Protein AF-A5Y5B3-F1 (afdb_monomer_lite)

Radius of gyration: 20.01 Å; chains: 1; bounding box: 49×24×60 Å

Sequence (67 aa):
RISKDPQSVAARHRRERISDRIRVLQRLVPGGTKMDTASMLDEAIHYVKFLKLQLQVCDTCNLVPVD

InterPro domains:
  IPR011598 Myc-type, basic helix-loop-helix (bHLH) domain [PF23173] (13-62)
  IPR011598 Myc-type, basic helix-loop-helix (bHLH) domain [PS50888] (2-51)
  IPR011598 Myc-type, basic helix-loop-helix (bHLH) domain [SM00353] (8-57)
  IPR036638 Helix-loop-helix DNA-binding domain superfamily [G3DSA:4.10.280.10] (2-63)
  IPR036638 Helix-loop-helix DNA-binding domain superfamily [SSF47459] (6-60)
  IPR045843 Transcription factor IND-like [PTHR45914] (1-60)

Organism: Physcomitrium patens (NCBI:txid3218)

Foldseek 3Di:
DQDPPPVSVVVVVVVVVVVVVLVVLLVVFVNSVVDDPVVSVVSSVVVVVVVVVVVVVVVVVVPPPPD

Structure (mmCIF, N/CA/C/O backbone):
data_AF-A5Y5B3-F1
#
_entry.id   AF-A5Y5B3-F1
#
loop_
_atom_site.group_PDB
_atom_site.id
_atom_site.type_symbol
_atom_site.label_atom_id
_atom_site.label_alt_id
_atom_site.label_comp_id
_atom_site.label_asym_id
_atom_site.label_entity_id
_atom_site.label_seq_id
_atom_site.pdbx_PDB_ins_code
_atom_site.Cartn_x
_atom_site.Cartn_y
_atom_site.Cartn_z
_atom_site.occupancy
_atom_site.B_iso_or_equiv
_atom_site.auth_seq_id
_atom_site.auth_comp_id
_atom_site.auth_asym_id
_atom_site.auth_atom_id
_atom_site.pdbx_PDB_model_num
ATOM 1 N N . ARG A 1 1 ? 12.676 0.985 -27.096 1.00 81.62 1 ARG A N 1
ATOM 2 C CA . ARG A 1 1 ? 12.648 -0.500 -27.212 1.00 81.62 1 ARG A CA 1
ATOM 3 C C . ARG A 1 1 ? 12.600 -1.084 -25.803 1.00 81.62 1 ARG A C 1
ATOM 5 O O . ARG A 1 1 ? 13.363 -0.617 -24.971 1.00 81.62 1 ARG A O 1
ATOM 12 N N . ILE A 1 2 ? 11.715 -2.044 -25.516 1.00 85.06 2 ILE A N 1
ATOM 13 C CA . ILE A 1 2 ? 11.684 -2.730 -24.210 1.00 85.06 2 ILE A CA 1
ATOM 14 C C . ILE A 1 2 ? 12.824 -3.756 -24.170 1.00 85.06 2 ILE A C 1
ATOM 16 O O . ILE A 1 2 ? 12.971 -4.534 -25.112 1.00 85.06 2 ILE A O 1
ATOM 20 N N . SER A 1 3 ? 13.624 -3.751 -23.099 1.00 90.44 3 SER A N 1
ATOM 21 C CA . SER A 1 3 ? 14.687 -4.742 -22.896 1.00 90.44 3 SER A CA 1
ATOM 22 C C . SER A 1 3 ? 14.104 -6.157 -22.764 1.00 90.44 3 SER A C 1
ATOM 24 O O . SER A 1 3 ? 13.134 -6.370 -22.025 1.00 90.44 3 SER A O 1
ATOM 26 N N . LYS A 1 4 ? 14.701 -7.108 -23.492 1.00 94.88 4 LYS A N 1
ATOM 27 C CA . LYS A 1 4 ? 14.391 -8.550 -23.444 1.00 94.88 4 LYS A CA 1
ATOM 28 C C . LYS A 1 4 ? 15.416 -9.351 -22.638 1.00 94.88 4 LYS A C 1
ATOM 30 O O . LYS A 1 4 ? 15.298 -10.568 -22.562 1.00 94.88 4 LYS A O 1
ATOM 35 N N . ASP A 1 5 ? 16.412 -8.681 -22.069 1.00 97.44 5 ASP A N 1
ATOM 36 C CA . ASP A 1 5 ? 17.370 -9.320 -21.176 1.00 97.44 5 ASP A CA 1
ATOM 37 C C . ASP A 1 5 ? 16.626 -9.997 -19.993 1.00 97.44 5 ASP A C 1
ATOM 39 O O . ASP A 1 5 ? 15.708 -9.381 -19.429 1.00 97.44 5 ASP A O 1
ATOM 43 N N . PRO A 1 6 ? 16.973 -11.246 -19.618 1.00 97.31 6 PRO A N 1
ATOM 44 C CA . PRO A 1 6 ? 16.268 -11.994 -18.576 1.00 97.31 6 PRO A CA 1
ATOM 45 C C . PRO A 1 6 ? 16.136 -11.249 -17.242 1.00 97.31 6 PRO A C 1
ATOM 47 O O . PRO A 1 6 ? 15.068 -11.290 -16.623 1.00 97.31 6 PRO A O 1
ATOM 50 N N . GLN A 1 7 ? 17.173 -10.519 -16.814 1.00 97.12 7 GLN A N 1
ATOM 51 C CA . GLN A 1 7 ? 17.143 -9.750 -15.566 1.00 97.12 7 GLN A CA 1
ATOM 52 C C . GLN A 1 7 ? 16.129 -8.601 -15.654 1.00 97.12 7 GLN A C 1
ATOM 54 O O . GLN A 1 7 ? 15.333 -8.384 -14.734 1.00 97.12 7 GLN A O 1
ATOM 59 N N . SER A 1 8 ? 16.108 -7.896 -16.784 1.00 97.50 8 SER A N 1
ATOM 60 C CA . SER A 1 8 ? 15.161 -6.814 -17.061 1.00 97.50 8 SER A CA 1
ATOM 61 C C . SER A 1 8 ? 13.707 -7.306 -17.075 1.00 97.50 8 SER A C 1
ATOM 63 O O . SER A 1 8 ? 12.817 -6.637 -16.535 1.00 97.50 8 SER A O 1
ATOM 65 N N . VAL A 1 9 ? 13.460 -8.482 -17.666 1.00 97.81 9 VAL A N 1
ATOM 66 C CA . VAL A 1 9 ? 12.136 -9.130 -17.693 1.00 97.81 9 VAL A CA 1
ATOM 67 C C . VAL A 1 9 ? 11.700 -9.534 -16.283 1.00 97.81 9 VAL A C 1
ATOM 69 O O . VAL A 1 9 ? 10.599 -9.177 -15.861 1.00 97.81 9 VAL A O 1
ATOM 72 N N . ALA A 1 10 ? 12.574 -10.195 -15.518 1.00 97.62 10 ALA A N 1
ATOM 73 C CA . ALA A 1 10 ? 12.281 -10.604 -14.145 1.00 97.62 10 ALA A CA 1
ATOM 74 C C . ALA A 1 10 ? 11.972 -9.400 -13.236 1.00 97.62 10 ALA A C 1
ATOM 76 O O . ALA A 1 10 ? 11.005 -9.420 -12.469 1.00 97.62 10 ALA A O 1
ATOM 77 N N . ALA A 1 11 ? 12.746 -8.316 -13.351 1.00 97.94 11 ALA A N 1
ATOM 78 C CA . ALA A 1 11 ? 12.500 -7.081 -12.609 1.00 97.94 11 ALA A CA 1
ATOM 79 C C . ALA A 1 11 ? 11.144 -6.446 -12.963 1.00 97.94 11 ALA A C 1
ATOM 81 O O . ALA A 1 11 ? 10.449 -5.946 -12.075 1.00 97.94 11 ALA A O 1
ATOM 82 N N . ARG A 1 12 ? 10.739 -6.487 -14.241 1.00 97.38 12 ARG A N 1
ATOM 83 C CA . ARG A 1 12 ? 9.426 -5.998 -14.683 1.00 97.38 12 ARG A CA 1
ATOM 84 C C . ARG A 1 12 ? 8.285 -6.822 -14.082 1.00 97.38 12 ARG A C 1
ATOM 86 O O . ARG A 1 12 ? 7.427 -6.224 -13.441 1.00 97.38 12 ARG A O 1
ATOM 93 N N . HIS A 1 13 ? 8.339 -8.153 -14.168 1.00 97.81 13 HIS A N 1
ATOM 94 C CA . HIS A 1 13 ? 7.314 -9.016 -13.563 1.00 97.81 13 HIS A CA 1
ATOM 95 C C . HIS A 1 13 ? 7.204 -8.809 -12.045 1.00 97.81 13 HIS A C 1
ATOM 97 O O . HIS A 1 13 ? 6.111 -8.818 -11.483 1.00 97.81 13 HIS A O 1
ATOM 103 N N . ARG A 1 14 ? 8.329 -8.584 -11.348 1.00 98.31 14 ARG A N 1
ATOM 104 C CA . ARG A 1 14 ? 8.300 -8.243 -9.916 1.00 98.31 14 ARG A CA 1
ATOM 105 C C . ARG A 1 14 ? 7.561 -6.932 -9.654 1.00 98.31 14 ARG A C 1
ATOM 107 O O . ARG A 1 14 ? 6.741 -6.892 -8.741 1.00 98.31 14 ARG A O 1
ATOM 114 N N . ARG A 1 15 ? 7.841 -5.882 -10.433 1.00 98.00 15 ARG A N 1
ATOM 115 C CA . ARG A 1 15 ? 7.163 -4.583 -10.300 1.00 98.00 15 ARG A CA 1
ATOM 116 C C . ARG A 1 15 ? 5.672 -4.687 -10.594 1.00 98.00 15 ARG A C 1
ATOM 118 O O . ARG A 1 15 ? 4.896 -4.178 -9.800 1.00 98.00 15 ARG A O 1
ATOM 125 N N . GLU A 1 16 ? 5.283 -5.396 -11.651 1.00 98.25 16 GLU A N 1
ATOM 126 C CA . GLU A 1 16 ? 3.871 -5.634 -11.995 1.00 98.25 16 GLU A CA 1
ATOM 127 C C . GLU A 1 16 ? 3.126 -6.300 -10.831 1.00 98.25 16 GLU A C 1
ATOM 129 O O . GLU A 1 16 ? 2.141 -5.756 -10.338 1.00 98.25 16 GLU A O 1
ATOM 134 N N . ARG A 1 17 ? 3.681 -7.386 -10.272 1.00 98.19 17 ARG A N 1
ATOM 135 C CA . ARG A 1 17 ? 3.100 -8.060 -9.097 1.00 98.19 17 ARG A CA 1
ATOM 136 C C . ARG A 1 17 ? 2.968 -7.145 -7.877 1.00 98.19 17 ARG A C 1
ATOM 138 O O . ARG A 1 17 ? 2.021 -7.292 -7.107 1.00 98.19 17 ARG A O 1
ATOM 145 N N . ILE A 1 18 ? 3.928 -6.244 -7.656 1.00 97.69 18 ILE A N 1
ATOM 146 C CA . ILE A 1 18 ? 3.860 -5.263 -6.563 1.00 97.69 18 ILE A CA 1
ATOM 147 C C . ILE A 1 18 ? 2.753 -4.246 -6.848 1.00 97.69 18 ILE A C 1
ATOM 149 O O . ILE A 1 18 ? 1.914 -4.015 -5.982 1.00 97.69 18 ILE A O 1
ATOM 153 N N . SER A 1 19 ? 2.708 -3.681 -8.054 1.00 97.06 19 SER A N 1
ATOM 154 C CA . SER A 1 19 ? 1.685 -2.715 -8.461 1.00 97.06 19 SER A CA 1
ATOM 155 C C . SER A 1 19 ? 0.269 -3.284 -8.354 1.00 97.06 19 SER A C 1
ATOM 157 O O . SER A 1 19 ? -0.627 -2.578 -7.893 1.00 97.06 19 SER A O 1
ATOM 159 N N . ASP A 1 20 ? 0.069 -4.556 -8.698 1.00 98.12 20 ASP A N 1
ATOM 160 C CA . ASP A 1 20 ? -1.230 -5.221 -8.551 1.00 98.12 20 ASP A CA 1
ATOM 161 C C . ASP A 1 20 ? -1.652 -5.323 -7.083 1.00 98.12 20 ASP A C 1
ATOM 163 O O . ASP A 1 20 ? -2.781 -4.980 -6.729 1.00 98.12 20 ASP A O 1
ATOM 167 N N . ARG A 1 21 ? -0.726 -5.713 -6.198 1.00 97.25 21 ARG A N 1
ATOM 168 C CA . ARG A 1 21 ? -0.983 -5.779 -4.749 1.00 97.25 21 ARG A CA 1
ATOM 169 C C . ARG A 1 21 ? -1.293 -4.408 -4.157 1.00 97.25 21 ARG A C 1
ATOM 171 O O . ARG A 1 21 ? -2.222 -4.292 -3.363 1.00 97.25 21 ARG A O 1
ATOM 178 N N . ILE A 1 22 ? -0.560 -3.375 -4.571 1.00 96.56 22 ILE A N 1
ATOM 179 C CA . ILE A 1 22 ? -0.817 -1.988 -4.163 1.00 96.56 22 ILE A CA 1
ATOM 180 C C . ILE A 1 22 ? -2.212 -1.542 -4.616 1.00 96.56 22 ILE A C 1
ATOM 182 O O . ILE A 1 22 ? -2.952 -0.978 -3.818 1.00 96.56 22 ILE A O 1
ATOM 186 N N . ARG A 1 23 ? -2.622 -1.859 -5.849 1.00 96.50 23 ARG A N 1
ATOM 187 C CA . ARG A 1 23 ? -3.954 -1.507 -6.369 1.00 96.50 23 ARG A CA 1
ATOM 188 C C . ARG A 1 23 ? -5.091 -2.190 -5.608 1.00 96.50 23 ARG A C 1
ATOM 190 O O . ARG A 1 23 ? -6.148 -1.591 -5.425 1.00 96.50 23 ARG A O 1
ATOM 197 N N . VAL A 1 24 ? -4.890 -3.436 -5.175 1.00 97.50 24 VAL A N 1
ATOM 198 C CA . VAL A 1 24 ? -5.842 -4.121 -4.288 1.00 97.50 24 VAL A CA 1
ATOM 199 C C . VAL A 1 24 ? -5.897 -3.411 -2.938 1.00 97.50 24 VAL A C 1
ATOM 201 O O . VAL A 1 24 ? -6.984 -3.071 -2.480 1.00 97.50 24 VAL A O 1
ATOM 204 N N . LEU A 1 25 ? -4.739 -3.121 -2.340 1.00 97.38 25 LEU A N 1
ATOM 205 C CA . LEU A 1 25 ? -4.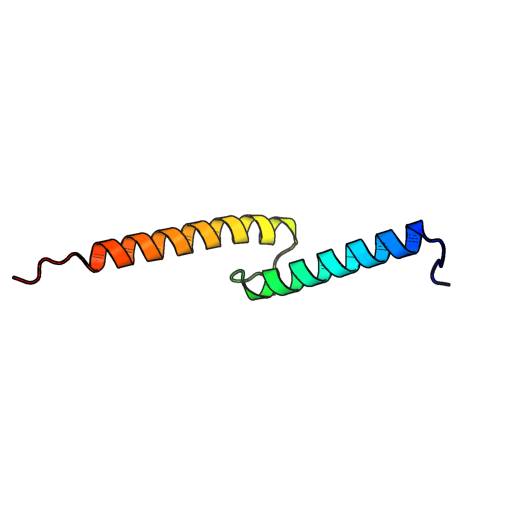659 -2.452 -1.044 1.00 97.38 25 LEU A CA 1
ATOM 206 C C . LEU A 1 25 ? -5.352 -1.077 -1.053 1.00 97.38 25 LEU A C 1
ATOM 208 O O . LEU A 1 25 ? -6.123 -0.790 -0.144 1.00 97.38 25 LEU A O 1
ATOM 212 N N . GLN A 1 26 ? -5.188 -0.287 -2.120 1.00 97.00 26 GLN A N 1
ATOM 213 C CA . GLN A 1 26 ? -5.852 1.015 -2.299 1.00 97.00 26 GLN A CA 1
ATOM 214 C C . GLN A 1 26 ? -7.381 0.958 -2.187 1.00 97.00 26 GLN A C 1
ATOM 216 O O . GLN A 1 26 ? -7.999 1.955 -1.825 1.00 97.00 26 GLN A O 1
ATOM 221 N N . ARG A 1 27 ? -7.996 -0.181 -2.535 1.00 96.94 27 ARG A N 1
ATOM 222 C CA . ARG A 1 27 ? -9.454 -0.380 -2.468 1.00 96.94 27 ARG A CA 1
ATOM 223 C C . ARG A 1 27 ? -9.924 -0.869 -1.102 1.00 96.94 27 ARG A C 1
ATOM 225 O O . ARG A 1 27 ? -11.100 -0.728 -0.795 1.00 96.94 27 ARG A O 1
ATOM 232 N N . LEU A 1 28 ? -9.030 -1.480 -0.328 1.00 97.56 28 LEU A N 1
ATOM 233 C CA . LEU A 1 28 ? -9.332 -2.034 0.991 1.00 97.56 28 LEU A CA 1
ATOM 234 C C . LEU A 1 28 ? -9.102 -1.014 2.107 1.00 97.56 28 LEU A C 1
ATOM 236 O O . LEU A 1 28 ? -9.804 -1.045 3.110 1.00 97.56 28 LEU A O 1
ATOM 240 N N . VAL A 1 29 ? -8.120 -0.127 1.942 1.00 97.50 29 VAL A N 1
ATOM 241 C CA . VAL A 1 29 ? -7.789 0.904 2.929 1.00 97.50 29 VAL A CA 1
ATOM 242 C C . VAL A 1 29 ? -8.728 2.106 2.764 1.00 97.50 29 VAL A C 1
ATOM 244 O O . VAL A 1 29 ? -8.837 2.635 1.651 1.00 97.50 29 VAL A O 1
ATOM 247 N N . PRO A 1 30 ? -9.382 2.588 3.838 1.00 96.94 30 PRO A N 1
ATOM 248 C CA . PRO A 1 30 ? -10.193 3.802 3.794 1.00 96.94 30 PRO A CA 1
ATOM 249 C C . PRO A 1 30 ? -9.392 4.997 3.258 1.00 96.94 30 PRO A C 1
ATOM 251 O O . PRO A 1 30 ? -8.336 5.340 3.774 1.00 96.94 30 PRO A O 1
ATOM 254 N N . GLY A 1 31 ? -9.872 5.624 2.180 1.00 95.88 31 GLY A N 1
ATOM 255 C CA . GLY A 1 31 ? -9.171 6.747 1.540 1.00 95.88 31 GLY A CA 1
ATOM 256 C C . GLY A 1 31 ? -7.915 6.374 0.736 1.00 95.88 31 GLY A C 1
ATOM 257 O O . GLY A 1 31 ? -7.274 7.269 0.182 1.00 95.88 31 GLY A O 1
ATOM 258 N N . GLY A 1 32 ? -7.592 5.082 0.594 1.00 96.12 32 GLY A N 1
ATOM 259 C CA . GLY A 1 32 ? -6.335 4.598 0.012 1.00 96.12 32 GLY A CA 1
ATOM 260 C C . GLY A 1 32 ? -6.042 5.072 -1.416 1.00 96.12 32 GLY A C 1
ATOM 261 O O . GLY A 1 32 ? -4.884 5.258 -1.779 1.00 96.12 32 GLY A O 1
ATOM 262 N N . THR A 1 33 ? -7.059 5.362 -2.234 1.00 95.62 33 THR A N 1
ATOM 263 C CA . THR A 1 33 ? -6.866 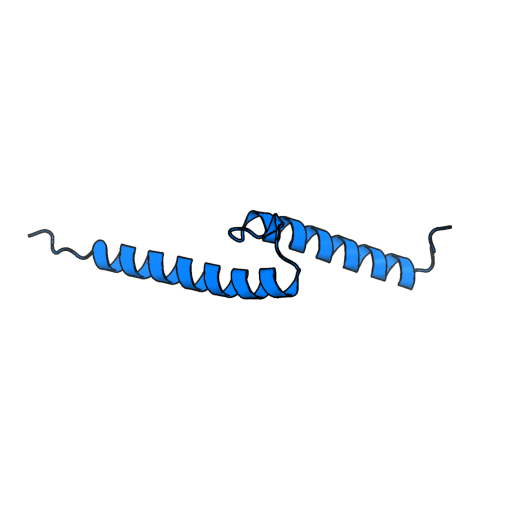5.886 -3.603 1.00 95.62 33 THR A CA 1
ATOM 264 C C . THR A 1 33 ? -6.265 7.294 -3.657 1.00 95.62 33 THR A C 1
ATOM 266 O O . THR A 1 33 ? -5.830 7.716 -4.726 1.00 95.62 33 THR A O 1
ATOM 269 N N . LYS A 1 34 ? -6.284 8.039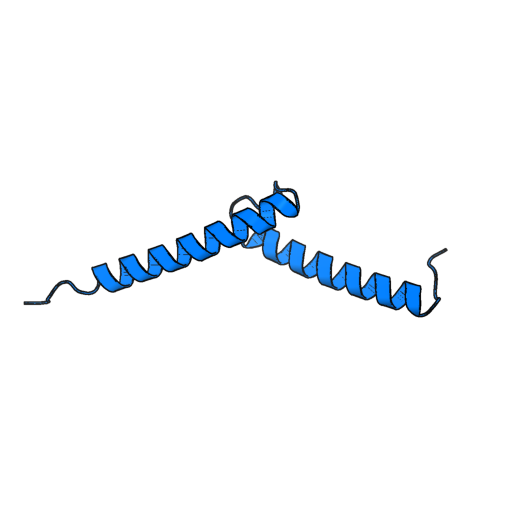 -2.544 1.00 96.12 34 LYS A N 1
ATOM 270 C CA . LYS A 1 34 ? -5.755 9.411 -2.439 1.00 96.12 34 LYS A CA 1
ATOM 271 C C . LYS A 1 34 ? -4.418 9.476 -1.690 1.00 96.12 34 LYS A C 1
ATOM 273 O O . LYS A 1 34 ? -3.896 10.568 -1.495 1.00 96.12 34 LYS A O 1
ATOM 278 N N . MET A 1 35 ? -3.890 8.333 -1.256 1.00 96.75 35 MET A N 1
ATOM 279 C CA . MET A 1 35 ? -2.674 8.240 -0.452 1.00 96.75 35 MET A CA 1
ATOM 280 C C . MET A 1 35 ? -1.475 7.849 -1.316 1.00 96.75 35 MET A C 1
ATOM 282 O O . MET A 1 35 ? -1.596 7.075 -2.271 1.00 96.75 35 MET A O 1
ATOM 286 N N . ASP A 1 36 ? -0.296 8.354 -0.957 1.00 96.81 36 ASP A N 1
ATOM 287 C CA . ASP A 1 36 ? 0.955 7.779 -1.438 1.00 96.81 36 ASP A CA 1
ATOM 288 C C . ASP A 1 36 ? 1.192 6.392 -0.803 1.00 96.81 36 ASP A C 1
ATOM 290 O O . ASP A 1 36 ? 0.469 5.950 0.092 1.00 96.81 36 ASP A O 1
ATOM 294 N N . THR A 1 37 ? 2.213 5.673 -1.276 1.00 95.88 37 THR A N 1
ATOM 295 C CA . THR A 1 37 ? 2.440 4.284 -0.841 1.00 95.88 37 THR A CA 1
ATOM 296 C C . THR A 1 37 ? 2.807 4.181 0.638 1.00 95.88 37 THR A C 1
ATOM 298 O O . THR A 1 37 ? 2.369 3.236 1.286 1.00 95.88 37 THR A O 1
ATOM 301 N N . ALA A 1 38 ? 3.593 5.115 1.180 1.00 97.12 38 ALA A N 1
ATOM 302 C CA . ALA A 1 38 ? 4.016 5.045 2.575 1.00 97.12 38 ALA A CA 1
ATOM 303 C C . ALA A 1 38 ? 2.826 5.306 3.503 1.00 97.12 38 ALA A C 1
ATOM 305 O O . ALA A 1 38 ? 2.544 4.483 4.374 1.00 97.12 38 ALA A O 1
ATOM 306 N N . SER A 1 39 ? 2.072 6.376 3.233 1.00 97.81 39 SER A N 1
ATOM 307 C CA . SER A 1 39 ? 0.861 6.711 3.993 1.00 97.81 39 SER A CA 1
ATOM 308 C C . SER A 1 39 ? -0.185 5.595 3.929 1.00 97.81 39 SER A C 1
ATOM 310 O O . SER A 1 39 ? -0.771 5.237 4.944 1.00 97.81 39 SER A O 1
ATOM 312 N N . MET A 1 40 ? -0.383 4.974 2.759 1.00 97.62 40 MET A N 1
ATOM 313 C CA . MET A 1 40 ? -1.330 3.863 2.609 1.00 97.62 40 MET A CA 1
ATOM 314 C C . MET A 1 40 ? -0.915 2.619 3.409 1.00 97.62 40 MET A C 1
ATOM 316 O O . MET A 1 40 ? -1.775 1.907 3.925 1.00 97.62 40 MET A O 1
ATOM 320 N N . LEU A 1 41 ? 0.386 2.321 3.489 1.00 97.88 41 LEU A N 1
ATOM 321 C CA . LEU A 1 41 ? 0.878 1.184 4.271 1.00 97.88 41 LEU A CA 1
ATOM 322 C C . LEU A 1 41 ? 0.711 1.422 5.776 1.00 97.88 41 LEU A C 1
ATOM 324 O O . LEU A 1 41 ? 0.342 0.487 6.485 1.00 97.88 41 LEU A O 1
ATOM 328 N N . ASP A 1 42 ? 0.937 2.648 6.246 1.00 97.94 42 ASP A N 1
ATOM 329 C CA . ASP A 1 42 ? 0.703 3.020 7.644 1.00 97.94 42 ASP A CA 1
ATOM 330 C C . ASP A 1 42 ? -0.792 2.958 7.998 1.00 97.94 42 ASP A C 1
ATOM 332 O O . ASP A 1 42 ? -1.194 2.289 8.954 1.00 97.94 42 ASP A O 1
ATOM 336 N N . GLU A 1 43 ? -1.646 3.526 7.144 1.00 98.06 43 GLU A N 1
ATOM 337 C CA . G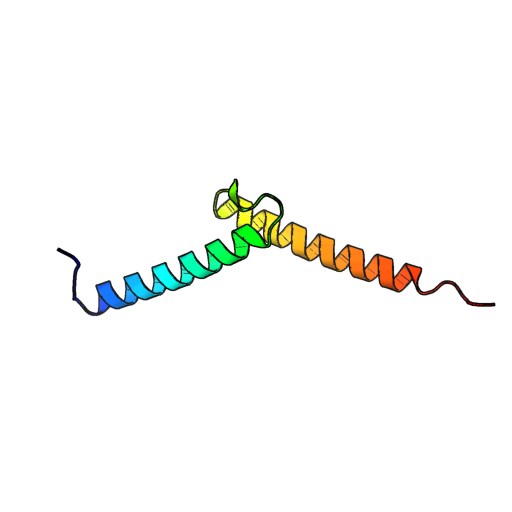LU A 1 43 ? -3.098 3.475 7.326 1.00 98.06 43 GLU A CA 1
ATOM 338 C C . GLU A 1 43 ? -3.637 2.038 7.277 1.00 98.06 43 GLU A C 1
ATOM 340 O O . GLU A 1 43 ? -4.528 1.678 8.043 1.00 98.06 43 GLU A O 1
ATOM 345 N N . ALA A 1 44 ? -3.067 1.161 6.444 1.00 98.06 44 ALA A N 1
ATOM 346 C CA . ALA A 1 44 ? -3.441 -0.253 6.427 1.00 98.06 44 ALA A CA 1
ATOM 347 C C . ALA A 1 44 ? -3.197 -0.935 7.785 1.00 98.06 44 ALA A C 1
ATOM 349 O O . ALA A 1 44 ? -4.009 -1.756 8.222 1.00 98.06 44 ALA A O 1
ATOM 350 N N . ILE A 1 45 ? -2.103 -0.588 8.472 1.00 98.00 45 ILE A N 1
ATOM 351 C CA . ILE A 1 45 ? -1.804 -1.106 9.813 1.00 98.00 45 ILE A CA 1
ATOM 352 C C . ILE A 1 45 ? -2.852 -0.605 10.810 1.00 98.00 45 ILE A C 1
ATOM 354 O O . ILE A 1 45 ? -3.370 -1.402 11.603 1.00 98.00 45 ILE A O 1
ATOM 358 N N . HIS A 1 46 ? -3.186 0.687 10.766 1.00 97.75 46 HIS A N 1
ATOM 359 C CA . HIS A 1 46 ? -4.232 1.265 11.609 1.00 97.75 46 HIS A CA 1
ATOM 360 C C . HIS A 1 46 ? -5.592 0.620 11.352 1.00 97.75 46 HIS A C 1
ATOM 362 O O . HIS A 1 46 ? -6.256 0.204 12.303 1.00 97.75 46 HIS A O 1
ATOM 368 N N . TYR A 1 47 ? -5.964 0.428 10.088 1.00 97.81 47 TYR A N 1
ATOM 369 C CA . TYR A 1 47 ? -7.243 -0.162 9.724 1.00 97.81 47 TYR A CA 1
ATOM 370 C C . TYR A 1 47 ? -7.370 -1.616 10.197 1.00 97.81 47 TYR A C 1
ATOM 372 O O . TYR A 1 47 ? -8.397 -1.998 10.755 1.00 97.81 47 TYR A O 1
ATOM 380 N N . VAL A 1 48 ? -6.308 -2.424 10.095 1.00 97.69 48 VAL A N 1
ATOM 381 C CA . VAL A 1 48 ? -6.313 -3.795 10.641 1.00 97.69 48 VAL A CA 1
ATOM 382 C C . VAL A 1 48 ? -6.457 -3.797 12.166 1.00 97.69 48 VAL A C 1
ATOM 384 O O . VAL A 1 48 ? -7.190 -4.627 12.707 1.00 97.69 48 VAL A O 1
ATOM 387 N N . LYS A 1 49 ? -5.782 -2.884 12.879 1.00 97.25 49 LYS A N 1
ATOM 388 C CA . LYS A 1 49 ? -5.944 -2.745 14.339 1.00 97.25 49 LYS A CA 1
ATOM 389 C C . LYS A 1 49 ? -7.374 -2.339 14.700 1.00 97.25 49 LYS A C 1
ATOM 391 O O . LYS A 1 49 ? -7.953 -2.924 15.612 1.00 97.25 49 LYS A O 1
ATOM 396 N N . PHE A 1 50 ? -7.946 -1.396 13.957 1.00 96.50 50 PHE A N 1
ATOM 397 C CA . PHE A 1 50 ? -9.322 -0.942 14.125 1.00 96.50 50 PHE A CA 1
ATOM 398 C C . PHE A 1 50 ? -10.331 -2.081 13.930 1.00 96.50 50 PHE A C 1
ATOM 400 O O . PHE A 1 50 ? -11.165 -2.306 14.803 1.00 96.50 50 PHE A O 1
ATOM 407 N N . LEU A 1 51 ? -10.211 -2.859 12.849 1.00 95.88 51 LEU A N 1
ATOM 408 C CA . LEU A 1 51 ? -11.090 -4.005 12.592 1.00 95.88 51 LEU A CA 1
ATOM 409 C C . LEU A 1 51 ? -11.003 -5.057 13.708 1.00 95.88 51 LEU A C 1
ATOM 411 O O . LEU A 1 51 ? -12.026 -5.565 14.159 1.00 95.88 51 LEU A O 1
ATOM 415 N N . LYS A 1 52 ? -9.793 -5.358 14.201 1.00 94.62 52 LYS A N 1
ATOM 416 C CA . LYS A 1 52 ? -9.609 -6.278 15.338 1.00 94.62 52 LYS A CA 1
ATOM 417 C C . LYS A 1 52 ? -10.290 -5.770 16.608 1.00 94.62 52 LYS A C 1
ATOM 419 O O . LYS A 1 52 ? -10.899 -6.565 17.315 1.00 94.62 52 LYS A O 1
ATOM 424 N N . LEU A 1 53 ? -10.203 -4.469 16.883 1.00 94.88 53 LEU A N 1
ATOM 425 C CA . LEU A 1 53 ? -10.874 -3.862 18.030 1.00 94.88 53 LEU A CA 1
ATOM 426 C C . LEU A 1 53 ? -12.399 -3.949 17.895 1.00 94.88 53 LEU A C 1
ATOM 428 O O . LEU A 1 53 ? -13.069 -4.304 18.858 1.00 94.88 53 LEU A O 1
ATOM 432 N N . GLN A 1 54 ? -12.948 -3.685 16.706 1.00 93.06 54 GLN A N 1
ATOM 433 C CA . GLN A 1 54 ? -14.389 -3.814 16.466 1.00 93.06 54 GLN A CA 1
ATOM 434 C C . GLN A 1 54 ? -14.898 -5.237 16.717 1.00 93.06 54 GLN A C 1
ATOM 436 O O . GLN A 1 54 ? -15.957 -5.399 17.319 1.00 93.06 54 GLN A O 1
ATOM 441 N N . LEU A 1 55 ? -14.139 -6.256 16.302 1.00 91.31 55 LEU A N 1
ATOM 442 C CA . LEU A 1 55 ? -14.477 -7.656 16.575 1.00 91.31 55 LEU A CA 1
ATOM 443 C C . LEU A 1 55 ? -14.463 -7.957 18.076 1.00 91.31 55 LEU A C 1
ATOM 445 O O . LEU A 1 55 ? -15.430 -8.507 18.582 1.00 91.31 55 LEU A O 1
ATOM 449 N N . GLN A 1 56 ? -13.427 -7.520 18.799 1.00 90.19 56 GLN A N 1
ATOM 450 C CA . GLN A 1 56 ? -13.354 -7.706 20.253 1.00 90.19 56 GLN A CA 1
ATOM 451 C C . GLN A 1 56 ? -14.528 -7.047 20.978 1.00 90.19 56 GLN A C 1
ATOM 453 O O . GLN A 1 56 ? -15.132 -7.663 21.851 1.00 90.19 56 GLN A O 1
ATOM 458 N N . VAL A 1 57 ? -14.875 -5.813 20.601 1.00 88.25 57 VAL A N 1
ATOM 459 C CA . VAL A 1 57 ? -16.030 -5.119 21.179 1.00 88.25 57 VAL A CA 1
ATOM 460 C C . VAL A 1 57 ? -17.313 -5.890 20.874 1.00 88.25 57 VAL A C 1
ATOM 462 O O . VAL A 1 57 ? -18.072 -6.157 21.798 1.00 88.25 57 VAL A O 1
ATOM 465 N N . CYS A 1 58 ? -17.525 -6.321 19.627 1.00 79.94 58 CYS A N 1
ATOM 466 C CA . CYS A 1 58 ? -18.688 -7.124 19.237 1.00 79.94 58 CYS A CA 1
ATOM 467 C C . CYS A 1 58 ? -18.791 -8.430 20.046 1.00 79.94 58 CYS A C 1
ATOM 469 O O . CYS A 1 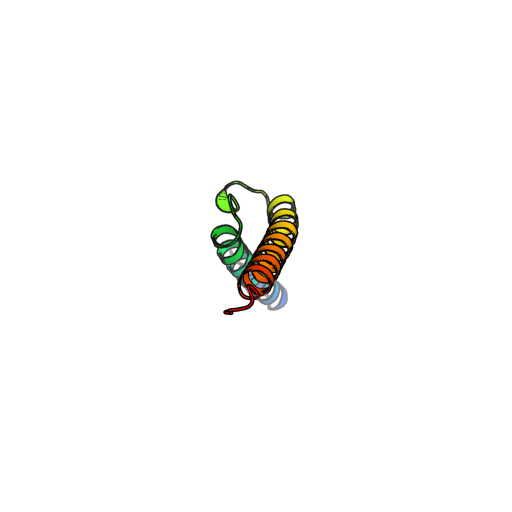58 ? -19.851 -8.732 20.591 1.00 79.94 58 CYS A O 1
ATOM 471 N N . ASP A 1 59 ? -17.683 -9.158 20.205 1.00 75.38 59 ASP A N 1
ATOM 472 C CA . ASP A 1 59 ? -17.631 -10.398 20.986 1.00 75.38 59 ASP A CA 1
ATOM 473 C C . ASP A 1 59 ? -17.959 -10.150 22.467 1.00 75.38 59 ASP A C 1
ATOM 475 O O . ASP A 1 59 ?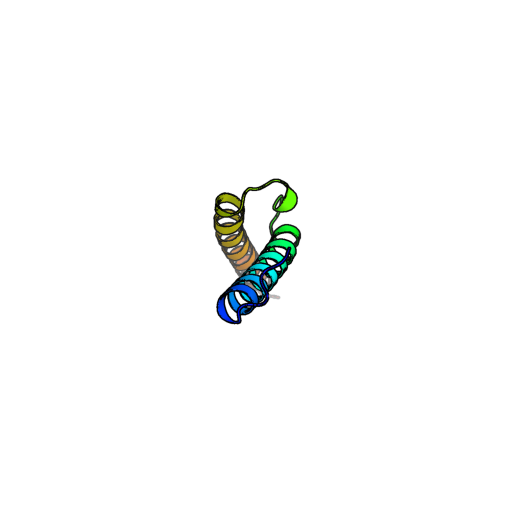 -18.705 -10.916 23.075 1.00 75.38 59 ASP A O 1
ATOM 479 N N . THR A 1 60 ? -17.472 -9.047 23.045 1.00 68.69 60 THR A N 1
ATOM 480 C CA . THR A 1 60 ? -17.812 -8.667 24.428 1.00 68.69 60 THR A CA 1
ATOM 481 C C . THR A 1 60 ? -19.242 -8.142 24.580 1.00 68.69 60 THR A C 1
ATOM 483 O O . THR A 1 60 ? -19.860 -8.359 25.618 1.00 68.69 60 THR A O 1
ATOM 486 N N . CYS A 1 61 ? -19.807 -7.505 23.550 1.00 60.25 61 CYS A N 1
ATOM 487 C CA . CYS A 1 61 ? -21.206 -7.070 23.532 1.00 60.25 61 CYS A CA 1
ATOM 488 C C . CYS A 1 61 ? -22.186 -8.246 23.385 1.00 60.25 61 CYS A C 1
ATOM 490 O O . CYS A 1 61 ? -23.334 -8.120 23.800 1.00 60.25 61 CYS A O 1
ATOM 492 N N . ASN A 1 62 ? -21.741 -9.389 22.852 1.00 56.62 62 ASN A N 1
ATOM 493 C CA . ASN A 1 62 ? -22.531 -10.624 22.768 1.00 56.62 62 ASN A CA 1
ATOM 494 C C . ASN A 1 62 ? -22.544 -11.439 24.081 1.00 56.62 62 ASN A C 1
ATOM 496 O O . ASN A 1 62 ? -23.162 -12.499 24.131 1.00 56.62 62 ASN A O 1
ATOM 500 N N . LEU A 1 63 ? -21.895 -10.950 25.147 1.00 55.69 63 LEU A N 1
ATOM 501 C CA . LEU A 1 63 ? -21.881 -11.548 26.490 1.00 55.69 63 LEU A CA 1
ATOM 502 C C . LEU A 1 63 ? -22.788 -10.803 27.485 1.00 55.69 63 LEU A C 1
ATOM 504 O O . LEU A 1 63 ? -22.488 -10.735 28.677 1.00 55.69 63 LEU A O 1
ATOM 508 N N . VAL A 1 64 ? -23.923 -10.266 27.029 1.00 58.47 64 VAL A N 1
ATOM 509 C CA . VAL A 1 64 ? -25.024 -10.006 27.969 1.00 58.47 64 VAL A CA 1
ATOM 510 C C . VAL A 1 64 ? -25.505 -11.370 28.478 1.00 58.47 64 VAL A C 1
ATOM 512 O O . VAL A 1 64 ? -25.852 -12.212 27.645 1.00 58.47 64 VAL A O 1
ATOM 515 N N . PRO A 1 65 ? -25.504 -11.631 29.800 1.00 56.97 65 PRO A N 1
ATOM 516 C CA . PRO A 1 65 ? -26.161 -12.812 30.328 1.00 56.97 65 PRO A CA 1
ATOM 517 C C . PRO A 1 65 ? -27.621 -12.738 29.886 1.00 56.97 65 PRO A C 1
ATOM 519 O O . PRO A 1 65 ? -28.315 -11.768 30.178 1.00 56.97 65 PRO A O 1
ATOM 522 N N . VAL A 1 66 ? -28.050 -13.721 29.101 1.00 62.69 66 VAL A N 1
ATOM 523 C CA . VAL A 1 66 ? -29.473 -13.976 28.923 1.00 62.69 66 VAL A CA 1
ATOM 524 C C . VAL A 1 66 ? -29.902 -14.585 30.251 1.00 62.69 66 VAL A C 1
ATOM 526 O O . VAL A 1 66 ? -29.456 -15.689 30.568 1.00 62.69 66 VAL A O 1
ATOM 529 N N . ASP A 1 67 ? -30.627 -13.805 31.053 1.00 55.56 67 ASP A N 1
ATOM 530 C CA . ASP A 1 67 ? -31.260 -14.269 32.292 1.00 55.56 67 ASP A CA 1
ATOM 531 C C . ASP A 1 67 ? -32.086 -15.548 32.056 1.00 55.56 67 ASP A C 1
ATOM 533 O O . ASP A 1 67 ? -32.772 -15.635 31.006 1.00 55.56 67 ASP A O 1
#

pLDDT: mean 91.16, std 12.57, range [55.56, 98.31]

Secondary structure (DSSP, 8-state):
-----HHHHHHHHHHHHHHHHHHHHHHHSTTGGGS-HHHHHHHHHHHHHHHHHHHHHHHHHTT----